Protein AF-A0A1U7YX73-F1 (afdb_monomer_lite)

pLDDT: mean 82.91, std 14.93, range [47.97, 97.12]

Radius of gyration: 17.01 Å; chains: 1; bounding box: 28×26×48 Å

Foldseek 3Di:
DPPQFDDDPPLCVLLVVLVVPDPDPVRSVVVSVVVCVVCVLQRNPDVPDRSCVVVVVVVLVVCCVPPVPVSVVVVVD

Secondary structure (DSSP, 8-state):
--TT----TTHHHHHHHHHHH-S-HHHHHHHHHHHHHHHHHHH-EETTEETHHHHHHHHHHHHHHH-HHHHHHHHT-

Structure (mmCIF, N/CA/C/O backbone):
data_AF-A0A1U7YX73-F1
#
_entry.id   AF-A0A1U7YX73-F1
#
loop_
_atom_site.group_PDB
_atom_site.id
_atom_site.type_symbol
_atom_site.label_atom_id
_atom_site.label_alt_id
_atom_site.label_comp_id
_atom_site.label_asym_id
_atom_site.label_entity_id
_atom_site.label_seq_id
_atom_site.pdbx_PDB_ins_code
_atom_site.Cartn_x
_atom_site.Cartn_y
_atom_site.Cartn_z
_atom_site.occupancy
_atom_site.B_iso_or_equiv
_atom_site.auth_seq_id
_atom_site.auth_comp_id
_atom_site.auth_asym_id
_atom_site.auth_atom_id
_atom_site.pdbx_PDB_model_num
ATOM 1 N N . MET A 1 1 ? 4.917 16.024 -11.516 1.00 49.62 1 MET A N 1
ATOM 2 C CA . MET A 1 1 ? 5.539 15.572 -10.256 1.00 49.62 1 MET A CA 1
ATOM 3 C C . MET A 1 1 ? 5.032 16.453 -9.139 1.00 49.62 1 MET A C 1
ATOM 5 O O . MET A 1 1 ? 5.251 17.658 -9.191 1.00 49.62 1 MET A O 1
ATOM 9 N N . ASP A 1 2 ? 4.304 15.861 -8.201 1.00 53.75 2 ASP A N 1
ATOM 10 C CA . ASP A 1 2 ? 3.872 16.516 -6.967 1.00 53.75 2 ASP A CA 1
ATOM 11 C C . ASP A 1 2 ? 5.138 16.881 -6.174 1.00 53.75 2 ASP A C 1
ATOM 13 O O . ASP A 1 2 ? 5.841 15.994 -5.699 1.00 53.75 2 ASP A O 1
ATOM 17 N N . LYS A 1 3 ? 5.520 18.164 -6.134 1.00 55.28 3 LYS A N 1
ATOM 18 C CA . LYS A 1 3 ? 6.773 18.596 -5.479 1.00 55.28 3 LYS A CA 1
ATOM 19 C C . LYS A 1 3 ? 6.690 18.537 -3.950 1.00 55.28 3 LYS A C 1
ATOM 21 O O . LYS A 1 3 ? 7.720 18.633 -3.293 1.00 55.28 3 LYS A O 1
ATOM 26 N N . ASP A 1 4 ? 5.488 18.344 -3.414 1.00 58.69 4 ASP A N 1
ATOM 27 C CA . ASP A 1 4 ? 5.215 18.309 -1.977 1.00 58.69 4 ASP A CA 1
ATOM 28 C C . ASP A 1 4 ? 5.435 16.918 -1.362 1.00 58.69 4 ASP A C 1
ATOM 30 O O . ASP A 1 4 ? 5.396 16.766 -0.143 1.00 58.69 4 ASP A O 1
ATOM 34 N N . ILE A 1 5 ? 5.663 15.890 -2.191 1.00 62.69 5 ILE A N 1
ATOM 35 C CA . ILE A 1 5 ? 5.911 14.515 -1.748 1.00 62.69 5 ILE A CA 1
ATOM 36 C C . ILE A 1 5 ? 7.250 14.076 -2.328 1.00 62.69 5 ILE A C 1
ATOM 38 O O . ILE A 1 5 ? 7.357 13.704 -3.496 1.00 62.69 5 ILE A O 1
ATOM 42 N N . GLY A 1 6 ? 8.292 14.167 -1.503 1.00 74.94 6 GLY A N 1
ATOM 43 C CA . GLY A 1 6 ? 9.570 13.522 -1.783 1.00 74.94 6 GLY A CA 1
ATOM 44 C C . GLY A 1 6 ? 9.466 11.997 -1.682 1.00 74.94 6 GLY A C 1
ATOM 45 O O . GLY A 1 6 ? 8.389 11.432 -1.503 1.00 74.94 6 GLY A O 1
ATOM 46 N N . TYR A 1 7 ? 10.604 11.310 -1.758 1.00 81.12 7 TYR A N 1
ATOM 47 C CA . TYR A 1 7 ? 10.642 9.887 -1.435 1.00 81.12 7 TYR A CA 1
ATOM 48 C C . TYR A 1 7 ? 10.402 9.674 0.066 1.00 81.12 7 TYR A C 1
ATOM 50 O O . TYR A 1 7 ? 11.078 10.281 0.898 1.00 81.12 7 TYR A O 1
ATOM 58 N N . VAL A 1 8 ? 9.472 8.782 0.405 1.00 80.44 8 VAL A N 1
ATOM 59 C CA . VAL A 1 8 ? 9.215 8.324 1.775 1.00 80.44 8 VAL A CA 1
ATOM 60 C C . VAL A 1 8 ? 9.474 6.822 1.847 1.00 80.44 8 VAL A C 1
ATOM 62 O O . VAL A 1 8 ? 9.146 6.077 0.920 1.00 80.44 8 VAL A O 1
ATOM 65 N N . GLN A 1 9 ? 10.063 6.369 2.956 1.00 81.81 9 GLN A N 1
ATOM 66 C CA . GLN A 1 9 ? 10.294 4.948 3.209 1.00 81.81 9 GLN A CA 1
ATOM 67 C C . GLN A 1 9 ? 8.981 4.156 3.061 1.00 81.81 9 GLN A C 1
ATOM 69 O O . GLN A 1 9 ? 7.951 4.546 3.608 1.00 81.81 9 GLN A O 1
ATOM 74 N N . GLY A 1 10 ? 9.019 3.067 2.287 1.00 84.69 10 GLY A N 1
ATOM 75 C CA . GLY A 1 10 ? 7.851 2.249 1.929 1.00 84.69 10 GLY A CA 1
ATOM 76 C C . GLY A 1 10 ? 7.307 2.498 0.516 1.00 84.69 10 GLY A C 1
ATOM 77 O O . GLY A 1 10 ? 6.628 1.636 -0.039 1.00 84.69 10 GLY A O 1
ATOM 78 N N . MET A 1 11 ? 7.652 3.620 -0.134 1.00 89.56 11 MET A N 1
ATOM 79 C CA . MET A 1 11 ? 7.283 3.846 -1.542 1.00 89.56 11 MET A CA 1
ATOM 80 C C . MET A 1 11 ? 7.951 2.837 -2.490 1.00 89.56 11 MET A C 1
ATOM 82 O O . MET A 1 11 ? 7.343 2.427 -3.479 1.00 89.56 11 MET A O 1
ATOM 86 N N . SER A 1 12 ? 9.17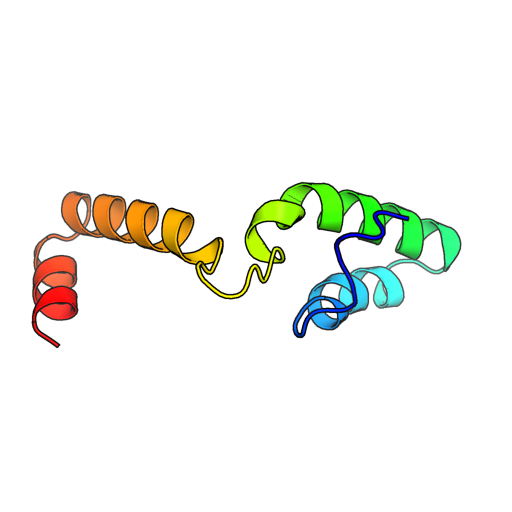6 2.397 -2.181 1.00 90.56 12 SER A N 1
ATOM 87 C CA . SER A 1 12 ? 9.874 1.349 -2.938 1.00 90.56 12 SER A CA 1
ATOM 88 C C . SER A 1 12 ? 9.141 0.010 -2.898 1.00 90.56 12 SER A C 1
ATOM 90 O O . SER A 1 12 ? 9.098 -0.685 -3.908 1.00 90.56 12 SER A O 1
ATOM 92 N N . ASP A 1 13 ? 8.520 -0.327 -1.766 1.00 91.88 13 ASP A N 1
ATOM 93 C CA . ASP A 1 13 ? 7.794 -1.589 -1.590 1.00 91.88 13 ASP A CA 1
ATOM 94 C C . ASP A 1 13 ? 6.501 -1.608 -2.415 1.00 91.88 13 ASP A C 1
ATOM 96 O O . ASP A 1 13 ? 6.078 -2.657 -2.891 1.00 91.88 13 ASP A O 1
ATOM 100 N N . ILE A 1 14 ? 5.908 -0.433 -2.656 1.00 89.94 14 ILE A N 1
ATOM 101 C CA . ILE A 1 14 ? 4.764 -0.267 -3.564 1.00 89.94 14 ILE A CA 1
ATOM 102 C C . ILE A 1 14 ? 5.205 -0.332 -5.032 1.00 89.94 14 ILE A C 1
ATOM 104 O O . ILE A 1 14 ? 4.479 -0.865 -5.869 1.00 89.94 14 ILE A O 1
ATOM 108 N N . CYS A 1 15 ? 6.380 0.214 -5.352 1.00 92.50 15 CYS A N 1
ATOM 109 C CA . CYS A 1 15 ? 6.918 0.237 -6.714 1.00 92.50 15 CYS A CA 1
ATOM 110 C C . CYS A 1 15 ? 7.425 -1.142 -7.169 1.00 92.50 15 CYS A C 1
ATOM 112 O O . CYS A 1 15 ? 7.221 -1.534 -8.317 1.00 92.50 15 CYS A O 1
ATOM 114 N N . SER A 1 16 ? 8.043 -1.903 -6.262 1.00 94.62 16 SER A N 1
ATOM 115 C CA . SER A 1 16 ? 8.713 -3.173 -6.562 1.00 94.62 16 SER A CA 1
ATOM 116 C C . SER A 1 16 ? 7.831 -4.177 -7.330 1.00 94.62 16 SER A C 1
ATOM 118 O O . SER A 1 16 ? 8.256 -4.631 -8.394 1.00 94.62 16 SER A O 1
ATOM 120 N N . PRO A 1 17 ? 6.572 -4.456 -6.930 1.00 94.56 17 PRO A N 1
ATOM 121 C CA . PRO A 1 17 ? 5.694 -5.342 -7.694 1.00 94.56 17 PRO A CA 1
ATOM 122 C C . PRO A 1 17 ? 5.424 -4.863 -9.124 1.00 94.56 17 PRO A C 1
ATOM 124 O O . PRO A 1 17 ? 5.291 -5.683 -10.023 1.00 94.56 17 PRO A O 1
ATOM 127 N N . MET A 1 18 ? 5.344 -3.551 -9.354 1.00 94.88 18 MET A N 1
ATOM 128 C CA . MET A 1 18 ? 5.064 -2.995 -10.682 1.00 94.88 18 MET A CA 1
ATOM 129 C C . MET A 1 18 ? 6.256 -3.187 -11.612 1.00 94.88 18 MET A C 1
ATOM 131 O O . MET A 1 18 ? 6.068 -3.590 -12.750 1.00 94.88 18 MET A O 1
ATOM 135 N N . VAL A 1 19 ? 7.470 -2.970 -11.103 1.00 93.81 19 VAL A N 1
ATOM 136 C CA . VAL A 1 19 ? 8.717 -3.198 -11.850 1.00 93.81 19 VAL A CA 1
ATOM 137 C C . VAL A 1 19 ? 8.946 -4.687 -12.125 1.00 93.81 19 VAL A C 1
ATOM 139 O O . VAL A 1 19 ? 9.481 -5.041 -13.168 1.00 93.81 19 VAL A O 1
ATOM 142 N N . ILE A 1 20 ? 8.532 -5.572 -11.212 1.00 95.69 20 ILE A N 1
ATOM 143 C CA . ILE A 1 20 ? 8.640 -7.027 -11.406 1.00 95.69 20 ILE A CA 1
ATOM 144 C C . ILE A 1 20 ? 7.628 -7.534 -12.444 1.00 95.69 20 ILE A C 1
ATOM 146 O O . ILE A 1 20 ? 7.934 -8.457 -13.195 1.00 95.69 20 ILE A O 1
ATOM 150 N N . LEU A 1 21 ? 6.413 -6.977 -12.460 1.00 95.69 21 LEU A N 1
ATOM 151 C CA . LEU A 1 21 ? 5.305 -7.480 -13.280 1.00 95.69 21 LEU A CA 1
ATOM 152 C C . LEU A 1 21 ? 5.199 -6.823 -14.661 1.00 95.69 21 LEU A C 1
ATOM 154 O O . LEU A 1 21 ? 4.601 -7.415 -15.556 1.00 95.69 21 LEU A O 1
ATOM 158 N N . LEU A 1 22 ? 5.711 -5.604 -14.831 1.00 95.88 22 LEU A N 1
ATOM 159 C CA . LEU A 1 22 ? 5.598 -4.838 -16.071 1.00 95.88 22 LEU A CA 1
ATOM 160 C C . LEU A 1 22 ? 6.963 -4.760 -16.754 1.00 95.88 22 LEU A C 1
ATOM 162 O O . LEU A 1 22 ? 7.929 -4.276 -16.177 1.00 95.88 22 LEU A O 1
ATOM 166 N N . GLU A 1 23 ? 7.027 -5.198 -18.011 1.00 92.69 23 GLU A N 1
ATOM 167 C CA . GLU A 1 23 ? 8.259 -5.165 -18.815 1.00 92.69 23 GLU A CA 1
ATOM 168 C C . GLU A 1 23 ? 8.663 -3.735 -19.215 1.00 92.69 23 GLU A C 1
ATOM 170 O O . GLU A 1 23 ? 9.835 -3.442 -19.443 1.00 92.69 23 GLU A O 1
ATOM 175 N N . SER A 1 24 ? 7.680 -2.835 -19.303 1.00 96.38 24 SER A N 1
ATOM 176 C CA . SER A 1 24 ? 7.856 -1.431 -19.664 1.00 96.38 24 SER A CA 1
ATOM 177 C C . SER A 1 24 ? 8.012 -0.570 -18.414 1.00 96.38 24 SER A C 1
ATOM 179 O O . SER A 1 24 ? 7.088 -0.444 -17.605 1.00 96.38 24 SER A O 1
ATOM 181 N N . GLU A 1 25 ? 9.160 0.099 -18.293 1.00 94.38 25 GLU A N 1
ATOM 182 C CA . GLU A 1 25 ? 9.413 1.066 -17.218 1.00 94.38 25 GLU A CA 1
ATOM 183 C C . GLU A 1 25 ? 8.384 2.208 -17.228 1.00 94.38 25 GLU A C 1
ATOM 185 O O . GLU A 1 25 ? 7.948 2.668 -16.172 1.00 94.38 25 GLU A O 1
ATOM 190 N N . ALA A 1 26 ? 7.939 2.634 -18.415 1.00 96.31 26 ALA A N 1
ATOM 191 C CA . ALA A 1 26 ? 6.931 3.680 -18.547 1.00 96.31 26 ALA A CA 1
ATOM 192 C C . ALA A 1 26 ? 5.582 3.243 -17.954 1.00 96.31 26 ALA A C 1
ATOM 194 O O . ALA A 1 26 ? 4.939 4.022 -17.247 1.00 96.31 26 ALA A O 1
ATOM 195 N N . ASP A 1 27 ? 5.172 1.995 -18.188 1.00 94.88 27 ASP A N 1
ATOM 196 C CA . ASP A 1 27 ? 3.923 1.464 -17.636 1.00 94.88 27 ASP A CA 1
ATOM 197 C C . ASP A 1 27 ? 4.033 1.279 -16.119 1.00 94.88 27 ASP A C 1
ATOM 199 O O . ASP A 1 27 ? 3.123 1.673 -15.382 1.00 94.88 27 ASP A O 1
ATOM 203 N N . ALA A 1 28 ? 5.178 0.780 -15.636 1.00 95.25 28 ALA A N 1
ATOM 204 C CA . ALA A 1 28 ? 5.466 0.682 -14.206 1.00 95.25 28 ALA A CA 1
ATOM 205 C C . ALA A 1 28 ? 5.396 2.048 -13.516 1.00 95.25 28 ALA A C 1
ATOM 207 O O . ALA A 1 28 ? 4.759 2.180 -12.467 1.00 95.25 28 ALA A O 1
ATOM 208 N N . PHE A 1 29 ? 5.962 3.083 -14.137 1.00 93.88 29 PHE A N 1
ATOM 209 C CA . PHE A 1 29 ? 5.904 4.448 -13.628 1.00 93.88 29 PHE A CA 1
ATOM 210 C C . PHE A 1 29 ? 4.468 4.980 -13.542 1.00 93.88 29 PHE A C 1
ATOM 212 O O . PHE A 1 29 ? 4.078 5.516 -12.503 1.00 93.88 29 PHE A O 1
ATOM 219 N N . TRP A 1 30 ? 3.654 4.829 -14.591 1.00 94.00 30 TRP A N 1
ATOM 220 C CA . TRP A 1 30 ? 2.278 5.343 -14.580 1.00 94.00 30 TRP A CA 1
ATOM 221 C C . TRP A 1 30 ? 1.369 4.587 -13.607 1.00 94.00 30 TRP A C 1
ATOM 223 O O . TRP A 1 30 ? 0.516 5.198 -12.951 1.00 94.00 30 TRP A O 1
ATOM 233 N N . CYS A 1 31 ? 1.564 3.277 -13.458 1.00 94.31 31 CYS A N 1
ATOM 234 C CA . CYS A 1 31 ? 0.908 2.492 -12.416 1.00 94.31 31 CYS A CA 1
ATOM 235 C C . CYS A 1 31 ? 1.309 2.976 -11.015 1.00 94.31 31 CYS A C 1
ATOM 237 O O . CYS A 1 31 ? 0.436 3.160 -10.157 1.00 94.31 31 CYS A O 1
ATOM 239 N N . PHE A 1 32 ? 2.599 3.239 -10.805 1.00 93.25 32 PHE A N 1
ATOM 240 C CA . PHE A 1 32 ? 3.135 3.710 -9.532 1.00 93.25 32 PHE A CA 1
ATOM 241 C C . PHE A 1 32 ? 2.609 5.097 -9.172 1.00 93.25 32 PHE A C 1
ATOM 243 O O . PHE A 1 32 ? 2.082 5.291 -8.076 1.00 93.25 32 PHE A O 1
ATOM 250 N N . GLU A 1 33 ? 2.658 6.040 -10.112 1.00 90.62 33 GLU A N 1
ATOM 251 C CA . GLU A 1 33 ? 2.121 7.392 -9.953 1.00 90.62 33 GLU A CA 1
ATOM 252 C C . GLU A 1 33 ? 0.649 7.345 -9.528 1.00 90.62 33 GLU A C 1
ATOM 254 O O . GLU A 1 33 ? 0.256 7.944 -8.520 1.00 90.62 33 GLU A O 1
ATOM 259 N N . ARG A 1 34 ? -0.155 6.536 -10.225 1.00 91.12 34 ARG A N 1
ATOM 260 C CA . ARG A 1 34 ? -1.586 6.416 -9.945 1.00 91.12 34 ARG A CA 1
ATOM 261 C C . ARG A 1 34 ? -1.872 5.767 -8.591 1.00 91.12 34 ARG A C 1
ATOM 263 O O . ARG A 1 34 ? -2.840 6.156 -7.929 1.00 91.12 34 ARG A O 1
ATOM 270 N N . ALA A 1 35 ? -1.059 4.802 -8.164 1.00 90.19 35 ALA A N 1
ATOM 271 C CA . ALA A 1 35 ? -1.149 4.218 -6.828 1.00 90.19 35 ALA A CA 1
ATOM 272 C C . ALA A 1 35 ? -0.789 5.248 -5.746 1.00 90.19 35 ALA A C 1
ATOM 274 O O . ALA A 1 35 ? -1.547 5.431 -4.788 1.00 90.19 35 ALA A O 1
ATOM 275 N N . MET A 1 36 ? 0.299 5.993 -5.942 1.00 87.75 36 MET A N 1
ATOM 276 C CA . MET A 1 36 ? 0.744 7.034 -5.015 1.00 87.75 36 MET A CA 1
ATOM 277 C C . MET A 1 36 ? -0.272 8.167 -4.868 1.00 87.75 36 MET A C 1
ATOM 279 O O . MET A 1 36 ? -0.456 8.672 -3.763 1.00 87.75 36 MET A O 1
ATOM 283 N N . ARG A 1 37 ? -1.025 8.512 -5.919 1.00 86.50 37 ARG A N 1
ATOM 284 C CA . ARG A 1 37 ? -2.135 9.478 -5.809 1.00 86.50 37 ARG A CA 1
ATOM 285 C C . ARG A 1 37 ? -3.241 9.031 -4.851 1.00 86.50 37 ARG A C 1
ATOM 287 O O . ARG A 1 37 ? -3.845 9.880 -4.203 1.00 86.50 37 ARG A O 1
ATOM 294 N N . ARG A 1 38 ? -3.519 7.726 -4.751 1.00 84.25 38 ARG A N 1
ATOM 295 C CA . ARG A 1 38 ? -4.514 7.178 -3.806 1.00 84.25 38 ARG A CA 1
ATOM 296 C C . ARG A 1 38 ? -3.966 7.080 -2.391 1.00 84.25 38 ARG A C 1
ATOM 298 O O . ARG A 1 38 ? -4.690 7.320 -1.434 1.00 84.25 38 ARG A O 1
ATOM 305 N N . LEU A 1 39 ? -2.689 6.732 -2.272 1.00 80.44 39 LEU A N 1
ATOM 306 C CA . LEU A 1 39 ? -2.007 6.575 -0.991 1.00 80.44 39 LEU A CA 1
ATOM 307 C C . LEU A 1 39 ? -1.440 7.895 -0.459 1.00 80.44 39 LEU A C 1
ATOM 309 O O . LEU A 1 39 ? -0.836 7.905 0.608 1.00 80.44 39 LEU A O 1
ATOM 313 N N . ARG A 1 40 ? -1.653 9.003 -1.179 1.00 76.50 40 ARG A N 1
ATOM 314 C CA . ARG A 1 40 ? -1.093 10.327 -0.905 1.00 76.50 40 ARG A CA 1
ATOM 315 C C . ARG A 1 40 ? -1.197 10.711 0.566 1.00 76.50 40 ARG A C 1
ATOM 317 O O . ARG A 1 40 ? -0.201 11.096 1.161 1.00 76.50 40 ARG A O 1
ATOM 324 N N . GLU A 1 41 ? -2.377 10.559 1.159 1.00 72.12 41 GLU A N 1
ATOM 325 C CA . GLU A 1 41 ? -2.613 10.927 2.559 1.00 72.12 41 GLU A CA 1
ATOM 326 C C . GLU A 1 41 ? -1.815 10.063 3.545 1.00 72.12 41 GLU A C 1
ATOM 328 O O . GLU A 1 41 ? -1.398 10.561 4.584 1.00 72.12 41 GLU A O 1
ATOM 333 N N . ASN A 1 42 ? -1.511 8.808 3.202 1.00 69.12 42 ASN A N 1
ATOM 334 C CA . ASN A 1 42 ? -0.719 7.908 4.048 1.00 69.12 42 ASN A CA 1
ATOM 335 C C . ASN A 1 42 ? 0.771 8.269 4.029 1.00 69.12 42 ASN A C 1
ATOM 337 O O . ASN A 1 42 ? 1.473 8.009 5.001 1.00 69.12 42 ASN A O 1
ATOM 341 N N . PHE A 1 43 ? 1.237 8.873 2.930 1.00 69.50 43 PHE A N 1
ATOM 342 C CA . PHE A 1 43 ? 2.635 9.253 2.709 1.00 69.50 43 PHE A CA 1
ATOM 343 C C . PHE A 1 43 ? 2.910 10.746 2.909 1.00 69.50 43 PHE A C 1
ATOM 345 O O . PHE A 1 43 ? 4.064 11.168 2.828 1.00 69.50 43 PHE A O 1
ATOM 352 N N . LYS A 1 44 ? 1.889 11.560 3.212 1.00 64.25 44 LYS A N 1
ATOM 353 C CA . LYS A 1 44 ? 2.087 12.919 3.725 1.00 64.25 44 LYS A CA 1
ATOM 354 C C . LYS A 1 44 ? 2.700 12.830 5.124 1.00 64.25 44 LYS A C 1
ATOM 356 O O . LYS A 1 44 ? 2.005 12.864 6.136 1.00 64.25 44 LYS A O 1
ATOM 361 N N . CYS A 1 45 ? 4.023 12.733 5.179 1.00 52.94 45 CYS A N 1
ATOM 362 C CA . CYS A 1 45 ? 4.802 13.004 6.379 1.00 52.94 45 CYS A CA 1
ATOM 363 C C . CYS A 1 45 ? 4.839 14.518 6.613 1.00 52.94 45 CYS A C 1
ATOM 365 O O . CYS A 1 45 ? 5.871 15.161 6.441 1.00 52.94 45 CYS A O 1
ATOM 367 N N . THR A 1 46 ? 3.709 15.111 6.997 1.00 47.97 46 THR A N 1
ATOM 368 C CA . THR A 1 46 ? 3.766 16.414 7.657 1.00 47.97 46 THR A CA 1
ATOM 369 C C . THR A 1 46 ? 4.258 16.145 9.070 1.00 47.97 46 THR A C 1
ATOM 371 O O . THR A 1 46 ? 3.731 15.268 9.754 1.00 47.97 46 THR A O 1
ATOM 374 N N . THR A 1 47 ? 5.270 16.889 9.495 1.00 48.16 47 THR A N 1
ATOM 375 C CA . THR A 1 47 ? 6.024 16.852 10.762 1.00 48.16 47 THR A CA 1
ATOM 376 C C . THR A 1 47 ? 5.201 16.847 12.069 1.00 48.16 47 THR A C 1
ATOM 378 O O . THR A 1 47 ? 5.759 17.034 13.146 1.00 48.16 47 THR A O 1
ATOM 381 N N . SER A 1 48 ? 3.884 16.633 12.029 1.00 50.50 48 SER A N 1
ATOM 382 C CA . SER A 1 48 ? 2.992 16.632 13.195 1.00 50.50 48 SER A CA 1
ATOM 383 C C . SER A 1 48 ? 1.816 15.640 13.132 1.00 50.50 48 SER A C 1
ATOM 385 O O . SER A 1 48 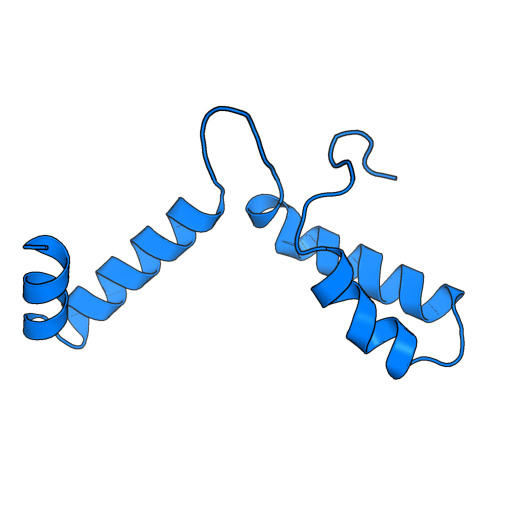? 1.106 15.513 14.125 1.00 50.50 48 SER A O 1
ATOM 387 N N . SER A 1 49 ? 1.584 14.906 12.033 1.00 52.16 49 SER A N 1
ATOM 388 C CA . SER A 1 49 ? 0.496 13.912 11.987 1.00 52.16 49 SER A CA 1
ATOM 389 C C . SER A 1 49 ? 0.721 12.853 10.908 1.00 52.16 49 SER A C 1
ATOM 391 O O . SER A 1 49 ? 0.715 13.164 9.719 1.00 52.16 49 SER A O 1
ATOM 393 N N . MET A 1 50 ? 0.873 11.589 11.311 1.00 58.84 50 MET A N 1
ATOM 394 C CA . MET A 1 50 ? 0.895 10.457 10.380 1.00 58.84 50 MET A CA 1
ATOM 395 C C . MET A 1 50 ? -0.521 10.231 9.829 1.00 58.84 50 MET A C 1
ATOM 397 O O . MET A 1 50 ? -1.429 9.949 10.608 1.00 58.84 50 MET A O 1
ATOM 401 N N . GLY A 1 51 ? -0.733 10.297 8.510 1.00 63.25 51 GLY A N 1
ATOM 402 C CA . GLY A 1 51 ? -2.052 10.031 7.900 1.00 63.25 51 GLY A CA 1
ATOM 403 C C . GLY A 1 51 ? -2.611 8.627 8.185 1.00 63.25 51 GLY A C 1
ATOM 404 O O . GLY A 1 51 ? -3.822 8.414 8.188 1.00 63.25 51 GLY A O 1
ATOM 405 N N . VAL A 1 52 ? -1.735 7.685 8.547 1.00 69.38 52 VAL A N 1
ATOM 406 C CA . VAL A 1 52 ? -2.087 6.345 9.047 1.00 69.38 52 VAL A CA 1
ATOM 407 C C . VAL A 1 52 ? -2.958 6.403 10.313 1.00 69.38 52 VAL A C 1
ATOM 409 O O . VAL A 1 52 ? -3.761 5.501 10.542 1.00 69.38 52 VAL A O 1
ATOM 412 N N . GLN A 1 53 ? -2.884 7.478 11.106 1.00 76.38 53 GLN A N 1
ATOM 413 C CA . GLN A 1 53 ? -3.658 7.613 12.346 1.00 76.38 53 GLN A CA 1
ATOM 414 C C . GLN A 1 53 ? -5.170 7.584 12.113 1.00 76.38 53 GLN A C 1
ATOM 416 O O . GLN A 1 53 ? -5.906 6.986 12.896 1.00 76.38 53 GLN A O 1
ATOM 421 N N . THR A 1 54 ? -5.658 8.164 11.015 1.00 77.94 54 THR A N 1
ATOM 422 C CA . THR A 1 54 ? -7.093 8.130 10.690 1.00 77.94 54 THR A CA 1
ATOM 423 C C . THR A 1 54 ? -7.563 6.709 10.374 1.00 77.94 54 THR A C 1
ATOM 425 O O . THR A 1 54 ? -8.658 6.305 10.775 1.0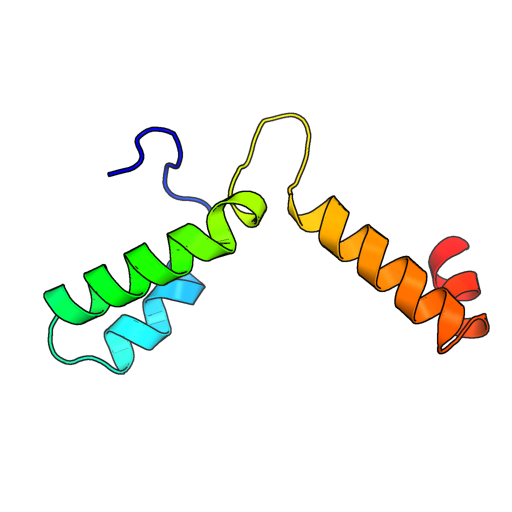0 77.94 54 THR A O 1
ATOM 428 N N . GLN A 1 55 ? -6.725 5.919 9.701 1.00 81.31 55 GLN A N 1
ATOM 429 C CA . GLN A 1 55 ? -7.031 4.517 9.416 1.00 81.31 55 GLN A CA 1
ATOM 430 C C . GLN A 1 55 ? -6.973 3.666 10.684 1.00 81.31 55 GLN A C 1
ATOM 432 O O . GLN A 1 55 ? -7.865 2.851 10.898 1.00 81.31 55 GLN A O 1
ATOM 437 N N . LEU A 1 56 ? -5.986 3.900 11.553 1.00 85.75 56 LEU A N 1
ATOM 438 C CA . LEU A 1 56 ? -5.887 3.227 12.850 1.00 85.75 56 LEU A CA 1
ATOM 439 C C . LEU A 1 56 ? -7.082 3.544 13.752 1.00 85.75 56 LEU A C 1
ATOM 441 O O . LEU A 1 56 ? -7.642 2.637 14.357 1.00 85.75 56 LEU A O 1
ATOM 445 N N . SER A 1 57 ? -7.528 4.801 13.787 1.00 87.00 57 SER A N 1
ATOM 446 C CA . SER A 1 57 ? -8.736 5.195 14.519 1.00 87.00 57 SER A CA 1
ATOM 447 C C . SER A 1 57 ? -9.977 4.469 13.991 1.00 87.00 57 SER A C 1
ATOM 449 O O . SER A 1 57 ? -10.764 3.928 14.768 1.00 87.00 57 SER A O 1
ATOM 451 N N . THR A 1 58 ? -10.117 4.384 12.665 1.00 88.69 58 THR A N 1
ATOM 452 C CA . THR A 1 58 ? -11.214 3.642 12.028 1.00 88.69 58 THR A CA 1
ATOM 453 C C . THR A 1 58 ? -11.154 2.155 12.378 1.00 88.69 58 THR A C 1
ATOM 455 O O . THR A 1 58 ? -12.165 1.565 12.758 1.00 88.69 58 THR A O 1
ATOM 458 N N . LEU A 1 59 ? -9.965 1.553 12.309 1.00 91.81 59 LEU A N 1
ATOM 459 C CA . LEU A 1 59 ? -9.744 0.157 12.670 1.00 91.81 59 LEU A CA 1
ATOM 460 C C . LEU A 1 59 ? -10.099 -0.105 14.137 1.00 91.81 59 LEU A C 1
ATOM 462 O O . LEU A 1 59 ? -10.799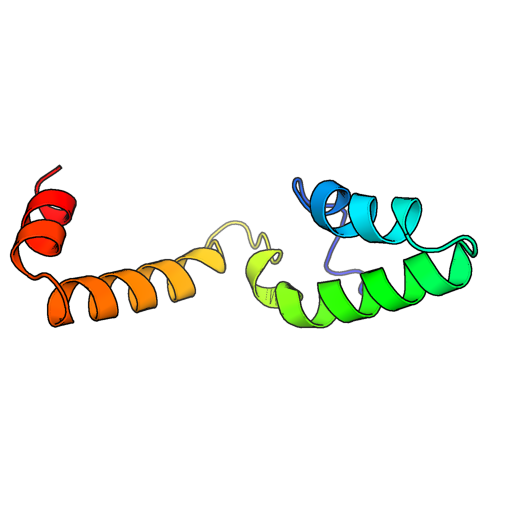 -1.072 14.418 1.00 91.81 59 LEU A O 1
ATOM 466 N N . ALA A 1 60 ? -9.695 0.773 15.057 1.00 92.12 60 ALA A N 1
ATOM 467 C CA . ALA A 1 60 ? -10.042 0.658 16.470 1.00 92.12 60 ALA A CA 1
ATOM 468 C C . ALA A 1 60 ? -11.566 0.648 16.684 1.00 92.12 60 ALA A C 1
ATOM 470 O O . ALA A 1 60 ? -12.077 -0.211 17.399 1.00 92.12 60 ALA A O 1
ATOM 471 N N . GLN A 1 61 ? -12.321 1.518 15.999 1.00 93.25 61 GLN A N 1
ATOM 472 C CA . GLN A 1 61 ? -13.790 1.509 16.080 1.00 93.25 61 GLN A CA 1
ATOM 473 C C . GLN A 1 61 ? -14.413 0.213 15.539 1.00 93.25 61 GLN A C 1
ATOM 475 O O . GLN A 1 61 ? -15.369 -0.311 16.121 1.00 93.25 61 GLN A O 1
ATOM 480 N N . ILE A 1 62 ? -13.863 -0.337 14.453 1.00 95.00 62 ILE A N 1
ATOM 481 C CA . ILE A 1 62 ? -14.309 -1.627 13.911 1.00 95.00 62 ILE A CA 1
ATOM 482 C C . ILE A 1 62 ? -14.031 -2.743 14.922 1.00 95.00 62 ILE A C 1
ATOM 484 O O . ILE A 1 62 ? -14.938 -3.511 15.240 1.00 95.00 62 ILE A O 1
ATOM 488 N N . VAL A 1 63 ? -12.819 -2.802 15.481 1.00 94.94 63 VAL A N 1
ATOM 489 C CA . VAL A 1 63 ? -12.436 -3.811 16.482 1.00 94.94 63 VAL A CA 1
ATOM 490 C C . VAL A 1 63 ? -13.316 -3.698 17.722 1.00 94.94 63 VAL A C 1
ATOM 492 O O . VAL A 1 63 ? -13.826 -4.712 18.180 1.00 94.94 63 VAL A O 1
ATOM 495 N N . LYS A 1 64 ? -13.609 -2.485 18.205 1.00 94.69 64 LYS A N 1
ATOM 496 C CA . LYS A 1 64 ? -14.546 -2.260 19.318 1.00 94.69 64 LYS A CA 1
ATOM 497 C C . LYS A 1 64 ? -15.924 -2.872 19.073 1.00 94.69 64 LYS A C 1
ATOM 499 O O . LYS A 1 64 ? -16.557 -3.342 20.012 1.00 94.69 64 LYS A O 1
ATOM 504 N N . THR A 1 65 ? -16.390 -2.835 17.828 1.00 95.81 65 THR A N 1
ATOM 505 C CA . THR A 1 65 ? -17.715 -3.333 17.440 1.00 95.81 65 THR A CA 1
ATOM 506 C C . THR A 1 65 ? -17.717 -4.849 17.239 1.00 95.81 65 THR A C 1
ATOM 508 O O . THR A 1 65 ? -18.661 -5.519 17.650 1.00 95.81 65 THR A O 1
ATOM 511 N N . VAL A 1 66 ? -16.672 -5.391 16.607 1.00 97.12 66 VAL A N 1
ATOM 512 C CA . VAL A 1 66 ? -16.573 -6.815 16.241 1.00 97.12 66 VAL A CA 1
ATOM 513 C C . VAL A 1 66 ? -16.086 -7.674 17.410 1.00 97.12 66 VAL A C 1
ATOM 515 O O . VAL A 1 66 ? -16.616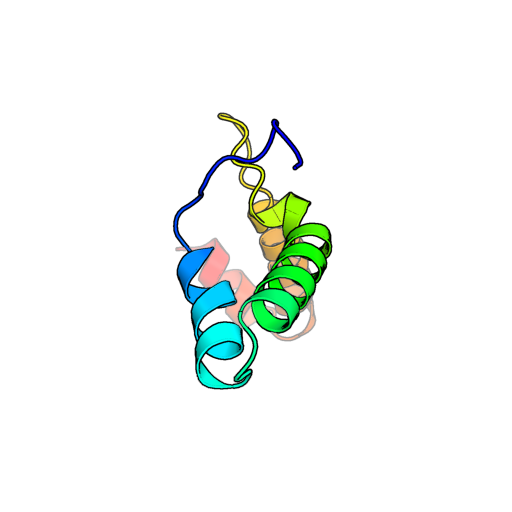 -8.759 17.633 1.00 97.12 66 VAL A O 1
ATOM 518 N N . ASP A 1 67 ? -15.102 -7.189 18.167 1.00 96.25 67 ASP A N 1
ATOM 519 C CA . ASP A 1 67 ? -14.522 -7.866 19.327 1.00 96.25 67 ASP A CA 1
ATOM 520 C C . ASP A 1 67 ? -14.171 -6.853 20.442 1.00 96.25 67 ASP A C 1
ATOM 522 O O . ASP A 1 67 ? -13.029 -6.389 20.568 1.00 96.25 67 ASP A O 1
ATOM 526 N N . PRO A 1 68 ? -15.149 -6.517 21.305 1.00 93.75 68 PRO A N 1
ATOM 527 C CA . PRO A 1 68 ? -14.939 -5.586 22.411 1.00 93.75 68 PRO A CA 1
ATOM 528 C C . PRO A 1 68 ? -13.874 -6.052 23.414 1.00 93.75 68 PRO A C 1
ATOM 530 O O . PRO A 1 68 ? -13.251 -5.216 24.072 1.00 93.75 68 PRO A O 1
ATOM 533 N N . LYS A 1 69 ? -13.660 -7.371 23.556 1.00 95.00 69 LYS A N 1
ATOM 534 C CA . LYS A 1 69 ? -12.660 -7.918 24.487 1.00 95.00 69 LYS A CA 1
ATOM 535 C C . LYS A 1 69 ? -11.253 -7.654 23.966 1.00 95.00 69 LYS A C 1
ATOM 537 O O . LYS A 1 69 ? -10.405 -7.214 24.741 1.00 95.00 69 LYS A O 1
ATOM 542 N N . LEU A 1 70 ? -11.029 -7.870 22.669 1.00 93.38 70 LEU A N 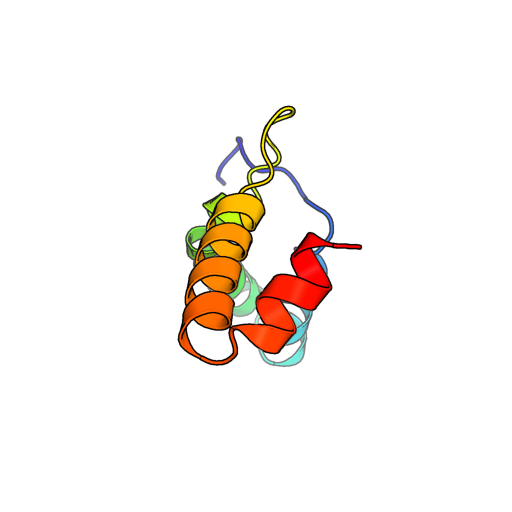1
ATOM 543 C CA . LEU A 1 70 ? -9.767 -7.528 22.018 1.00 93.38 70 LEU A CA 1
ATOM 544 C C . LEU A 1 70 ? -9.503 -6.021 22.083 1.00 93.38 70 LEU A C 1
ATOM 546 O O . LEU A 1 70 ? -8.408 -5.620 22.463 1.00 93.38 70 LEU A O 1
ATOM 550 N N . HIS A 1 71 ? -10.507 -5.188 21.787 1.00 94.25 71 HIS A N 1
ATOM 551 C CA . HIS A 1 71 ? -10.365 -3.733 21.898 1.00 94.25 71 HIS A CA 1
ATOM 552 C C . HIS A 1 71 ? -9.931 -3.301 23.304 1.00 94.25 71 HIS A C 1
ATOM 554 O O . HIS A 1 71 ? -8.977 -2.547 23.451 1.00 94.25 71 HIS A O 1
ATOM 560 N N . HIS A 1 72 ? -10.597 -3.814 24.343 1.00 93.00 72 HIS A N 1
ATOM 561 C CA . HIS A 1 72 ? -10.261 -3.481 25.726 1.00 93.00 72 HIS A CA 1
ATOM 562 C C . HIS A 1 72 ? -8.859 -3.955 26.122 1.00 93.00 72 HIS A C 1
ATOM 564 O O . HIS A 1 72 ? -8.149 -3.259 26.840 1.00 93.00 72 HIS A O 1
ATOM 570 N N . HIS A 1 73 ? -8.439 -5.130 25.647 1.00 94.31 73 HIS A N 1
ATOM 571 C CA . HIS A 1 73 ? -7.081 -5.610 25.880 1.00 94.31 73 HIS A CA 1
ATOM 572 C C . HIS A 1 73 ? -6.031 -4.691 25.238 1.00 94.31 73 HIS A C 1
ATOM 574 O O . HIS A 1 73 ? -5.032 -4.391 25.881 1.00 94.31 73 HIS A O 1
ATOM 580 N N . LEU A 1 74 ? -6.282 -4.219 24.011 1.00 91.44 74 LEU A N 1
ATOM 581 C CA . LEU A 1 74 ? -5.385 -3.318 23.281 1.00 91.44 74 LEU A CA 1
ATOM 582 C C . LEU A 1 74 ? -5.348 -1.890 23.854 1.00 91.44 74 LEU A C 1
ATOM 584 O O . LEU A 1 74 ? -4.323 -1.237 23.724 1.00 91.44 74 LEU A O 1
ATOM 588 N N . GLU A 1 75 ? -6.426 -1.398 24.479 1.00 89.56 75 GLU A N 1
ATOM 589 C CA . GLU A 1 75 ? -6.436 -0.083 25.153 1.00 89.56 75 GLU A CA 1
ATOM 590 C C . GLU A 1 75 ? -5.708 -0.080 26.506 1.00 89.56 75 GLU A C 1
ATOM 592 O O . GLU A 1 75 ? -5.277 0.974 26.969 1.00 89.56 75 GLU A O 1
ATOM 597 N N . ASN A 1 76 ? -5.593 -1.240 27.157 1.00 84.00 76 ASN A N 1
ATOM 598 C CA . ASN A 1 76 ? -4.998 -1.374 28.491 1.00 84.00 76 ASN A CA 1
ATOM 599 C C . ASN A 1 76 ? -3.508 -1.782 28.471 1.00 84.00 76 ASN A C 1
ATOM 601 O O . ASN A 1 76 ? -2.969 -2.144 29.521 1.00 84.00 76 ASN A O 1
ATOM 605 N N . GLN A 1 77 ? -2.867 -1.798 27.300 1.00 53.81 77 GLN A N 1
ATOM 606 C CA . GLN A 1 77 ? -1.434 -2.061 27.098 1.00 53.81 77 GLN A CA 1
ATOM 607 C C . GLN A 1 77 ? -0.732 -0.763 26.698 1.00 53.81 77 GLN A C 1
ATOM 609 O O . GLN A 1 77 ? 0.371 -0.518 27.234 1.00 53.81 77 GLN A O 1
#

InterPro domains:
  IPR000195 Rab-GAP-TBC domain [PF00566] (2-76)
  IPR000195 Rab-GAP-TBC domain [PS50086] (1-77)
  IPR035969 Rab-GAP-TBC domain superfamily [SSF47923] (2-73)

Sequence (77 aa):
MDKDIGYVQGMSDICSPMVILLESEADAFWCFERAMRRLRENFKCTTSSMGVQTQLSTLAQIVKTVDPKLHHHLENQ

Organism: Nicotiana sylvestris (NCBI:txid4096)